Protein AF-A0A926AT87-F1 (afdb_monomer_lite)

pLDDT: mean 86.93, std 13.92, range [36.25, 97.06]

Foldseek 3Di:
DPPPDPPDDDDDDDDDFDKDKDKDKDDKDKDKDFLCVVLVVCVVVVVVVVNVVCVVVVNSRPIDMDIDMDIDMDMDTDDPDPDDCQQDDPQDQWDKGWPHDPVPDDPPDDTDIFIDHRNHGDPDDWDWDWDQDPPRDIDIDTDD

Secondary structure (DSSP, 8-state):
----S----------SS-EEEEEEEPPPEEEEE-HHHHHHHHHHTT-HHHHHHHHHTT-TTS-EEEEE--EEEEEEE-TT---SGGG-----SEEEEESS-GGGPPTTPPPPEEEEETTEE--S-PEEEEEE-SSS-EEEEEE-

Structure (mmCIF, N/CA/C/O backbone):
data_AF-A0A926AT87-F1
#
_entry.id   AF-A0A926AT87-F1
#
loop_
_atom_site.group_PDB
_atom_site.id
_atom_site.type_symbol
_atom_site.label_atom_id
_atom_site.label_alt_id
_atom_site.label_comp_id
_atom_site.label_asym_id
_atom_site.label_entity_id
_atom_site.label_seq_id
_atom_site.pdbx_PDB_ins_code
_atom_site.Cartn_x
_atom_site.Cartn_y
_atom_site.Cartn_z
_atom_site.occupancy
_atom_site.B_iso_or_equiv
_atom_site.auth_seq_id
_atom_site.auth_comp_id
_atom_site.auth_asym_id
_atom_site.auth_atom_id
_atom_site.pdbx_PDB_model_num
ATOM 1 N N . MET A 1 1 ? 9.074 -6.524 21.475 1.00 42.50 1 MET A N 1
ATOM 2 C CA . MET A 1 1 ? 9.472 -7.240 20.245 1.00 42.50 1 MET A CA 1
ATOM 3 C C . MET A 1 1 ? 10.989 -7.164 20.134 1.00 42.50 1 MET A C 1
ATOM 5 O O . MET A 1 1 ? 11.509 -6.113 19.792 1.00 42.50 1 MET A O 1
ATOM 9 N N . LYS A 1 2 ? 11.709 -8.220 20.537 1.00 36.25 2 LYS A N 1
ATOM 10 C CA . LYS A 1 2 ? 13.154 -8.313 20.289 1.00 36.25 2 LYS A CA 1
ATOM 11 C C . LYS A 1 2 ? 13.325 -8.674 18.816 1.00 36.25 2 LYS A C 1
ATOM 13 O O . LYS A 1 2 ? 13.119 -9.824 18.452 1.00 36.25 2 LYS A O 1
ATOM 18 N N . ILE A 1 3 ? 13.635 -7.692 17.977 1.00 49.25 3 ILE A N 1
ATOM 19 C CA . ILE A 1 3 ? 14.038 -7.945 16.593 1.00 49.25 3 ILE A CA 1
ATOM 20 C C . ILE A 1 3 ? 15.527 -8.287 16.648 1.00 49.25 3 ILE A C 1
ATOM 22 O O . ILE A 1 3 ? 16.385 -7.415 16.618 1.00 49.25 3 ILE A O 1
ATOM 26 N N . SER A 1 4 ? 15.813 -9.567 16.846 1.00 56.47 4 SER A N 1
ATOM 27 C CA . SER A 1 4 ? 17.142 -10.153 16.688 1.00 56.47 4 SER A CA 1
ATOM 28 C C . SER A 1 4 ? 16.998 -11.283 15.679 1.00 56.47 4 SER A C 1
ATOM 30 O O . SER A 1 4 ? 17.078 -12.458 16.021 1.00 56.47 4 SER A O 1
ATOM 32 N N . GLU A 1 5 ? 16.736 -10.910 14.435 1.00 59.66 5 GLU A N 1
ATOM 33 C CA . GLU A 1 5 ? 16.888 -11.798 13.293 1.00 59.66 5 GLU A CA 1
ATOM 34 C C . GLU A 1 5 ? 17.689 -11.028 12.255 1.00 59.66 5 GLU A C 1
ATOM 36 O O . GLU A 1 5 ? 17.338 -9.907 11.882 1.00 59.66 5 GLU A O 1
ATOM 41 N N . SER A 1 6 ? 18.818 -11.605 11.860 1.00 68.12 6 SER A N 1
ATOM 42 C CA . SER A 1 6 ? 19.694 -11.096 10.815 1.00 68.12 6 SER A CA 1
ATOM 43 C C . SER A 1 6 ? 18.854 -10.717 9.597 1.00 68.12 6 SER A C 1
ATOM 45 O O . SER A 1 6 ? 18.090 -11.545 9.095 1.00 68.12 6 SER A O 1
ATOM 47 N N . VAL A 1 7 ? 18.972 -9.473 9.127 1.00 78.88 7 VAL A N 1
ATOM 48 C CA . VAL A 1 7 ? 18.272 -9.015 7.921 1.00 78.88 7 VAL A CA 1
ATOM 49 C C . VAL A 1 7 ? 18.640 -9.957 6.776 1.00 78.88 7 VAL A C 1
ATOM 51 O O . VAL A 1 7 ? 19.804 -10.047 6.390 1.00 78.88 7 VAL A O 1
ATOM 54 N N . LYS A 1 8 ? 17.653 -10.685 6.244 1.00 82.62 8 LYS A N 1
ATOM 55 C CA . LYS A 1 8 ? 17.854 -11.512 5.052 1.00 82.62 8 LYS A CA 1
ATOM 56 C C . LYS A 1 8 ? 17.953 -10.593 3.841 1.00 82.62 8 LYS A C 1
ATOM 58 O O . LYS A 1 8 ? 16.998 -9.889 3.520 1.00 82.62 8 LYS A O 1
ATOM 63 N N . VAL A 1 9 ? 19.104 -10.619 3.180 1.00 85.50 9 VAL A N 1
ATOM 64 C CA . VAL A 1 9 ? 19.339 -9.920 1.915 1.00 85.50 9 VAL A CA 1
ATOM 65 C C . VAL A 1 9 ? 19.138 -10.919 0.779 1.00 85.50 9 VAL A C 1
ATOM 67 O O . VAL A 1 9 ? 19.693 -12.015 0.816 1.00 85.50 9 VAL A O 1
ATOM 70 N N . TYR A 1 10 ? 18.328 -10.547 -0.210 1.00 87.00 10 TYR A N 1
ATOM 71 C CA . TYR A 1 10 ? 18.121 -11.330 -1.427 1.00 87.00 10 TYR A CA 1
ATOM 72 C C . TYR A 1 10 ? 18.768 -10.596 -2.597 1.00 87.00 10 TYR A C 1
ATOM 74 O O . TYR A 1 10 ? 18.457 -9.432 -2.845 1.00 87.00 10 TYR A O 1
ATOM 82 N N . GLU A 1 11 ? 19.652 -11.278 -3.320 1.00 89.44 11 GLU A N 1
ATOM 83 C CA . GLU A 1 11 ? 20.246 -10.756 -4.547 1.00 89.44 11 GLU A CA 1
ATOM 84 C C . GLU A 1 11 ? 19.363 -11.109 -5.744 1.00 89.44 11 GLU A C 1
ATOM 86 O O . GLU A 1 11 ? 18.966 -12.261 -5.931 1.00 89.44 11 GLU A O 1
ATOM 91 N N . LEU A 1 12 ? 19.053 -10.106 -6.561 1.00 88.25 12 LEU A N 1
ATOM 92 C CA . LEU A 1 12 ? 18.256 -10.262 -7.771 1.00 88.25 12 LEU A CA 1
ATOM 93 C C . LEU A 1 12 ? 19.103 -9.852 -8.967 1.00 88.25 12 LEU A C 1
ATOM 95 O O . LEU A 1 12 ? 19.608 -8.732 -9.028 1.00 88.25 12 LEU A O 1
ATOM 99 N N . LYS A 1 13 ? 19.256 -10.768 -9.924 1.00 90.31 13 LYS A N 1
ATOM 100 C CA . LYS A 1 13 ? 19.964 -10.513 -11.176 1.00 90.31 13 LYS A CA 1
ATOM 101 C C . LYS A 1 13 ? 18.956 -10.251 -12.285 1.00 90.31 13 LYS A C 1
ATOM 103 O O . LYS A 1 13 ? 18.207 -11.148 -12.665 1.00 90.31 13 LYS A O 1
ATOM 108 N N . PHE A 1 14 ? 18.983 -9.042 -12.828 1.00 88.06 14 PHE A N 1
ATOM 109 C CA . PHE A 1 14 ? 18.183 -8.670 -13.991 1.00 88.06 14 PHE A CA 1
ATOM 110 C C . PHE A 1 14 ? 18.981 -8.926 -15.269 1.00 88.06 14 PHE A C 1
ATOM 112 O O . PHE A 1 14 ? 20.187 -8.686 -15.319 1.00 88.06 14 PHE A O 1
ATOM 119 N N . THR A 1 15 ? 18.316 -9.464 -16.289 1.00 90.06 15 THR A N 1
ATOM 120 C CA . THR A 1 15 ? 18.944 -9.821 -17.579 1.00 90.06 15 THR A CA 1
ATOM 121 C C . THR A 1 15 ? 18.295 -9.114 -18.767 1.00 90.06 15 THR A C 1
ATOM 123 O O . THR A 1 15 ? 18.713 -9.315 -19.904 1.00 90.06 15 THR A O 1
ATOM 126 N N . ALA A 1 16 ? 17.302 -8.265 -18.503 1.00 90.06 16 ALA A N 1
ATOM 127 C CA . ALA A 1 16 ? 16.568 -7.495 -19.490 1.00 90.06 16 ALA A CA 1
ATOM 128 C C . ALA A 1 16 ? 16.242 -6.098 -18.944 1.00 90.06 16 ALA A C 1
ATOM 130 O O . ALA A 1 16 ? 16.280 -5.864 -17.734 1.00 90.06 16 ALA A O 1
ATOM 131 N N . GLU A 1 17 ? 15.894 -5.182 -19.844 1.00 93.06 17 GLU A N 1
ATOM 132 C CA . GLU A 1 17 ? 15.252 -3.923 -19.472 1.00 93.06 17 GLU A CA 1
ATOM 133 C C . GLU A 1 17 ? 13.788 -4.204 -19.142 1.00 93.06 17 GLU A C 1
ATOM 135 O O . GLU A 1 17 ? 13.013 -4.625 -20.004 1.00 93.06 17 GLU A O 1
ATOM 140 N N . GLU A 1 18 ? 13.405 -4.020 -17.883 1.00 92.62 18 GLU A N 1
ATOM 141 C CA . GLU A 1 18 ? 12.063 -4.363 -17.433 1.00 92.62 18 GLU A CA 1
ATOM 142 C C . GLU A 1 18 ? 11.571 -3.554 -16.236 1.00 92.62 18 GLU A C 1
ATOM 144 O O . GLU A 1 18 ? 12.354 -3.033 -15.441 1.00 92.62 18 GLU A O 1
ATOM 149 N N . VAL A 1 19 ? 10.247 -3.495 -16.084 1.00 92.81 19 VAL A N 1
ATOM 150 C CA . VAL A 1 19 ? 9.608 -3.072 -14.835 1.00 92.81 19 VAL A CA 1
ATOM 151 C C . VAL A 1 19 ? 9.223 -4.297 -14.013 1.00 92.81 19 VAL A C 1
ATOM 153 O O . VAL A 1 19 ? 8.575 -5.221 -14.498 1.00 92.81 19 VAL A O 1
ATOM 156 N N . ILE A 1 20 ? 9.565 -4.298 -12.731 1.00 92.69 20 ILE A N 1
ATOM 157 C CA . ILE A 1 20 ? 9.270 -5.397 -11.811 1.00 92.69 20 ILE A CA 1
ATOM 158 C C . ILE A 1 20 ? 8.437 -4.869 -10.657 1.00 92.69 20 ILE A C 1
ATOM 160 O O . ILE A 1 20 ? 8.674 -3.776 -10.151 1.00 92.69 20 ILE A O 1
ATOM 164 N N . ALA A 1 21 ? 7.444 -5.653 -10.243 1.00 92.75 21 ALA A N 1
ATOM 165 C CA . ALA A 1 21 ? 6.638 -5.366 -9.070 1.00 92.75 21 ALA A CA 1
ATOM 166 C C . ALA A 1 21 ? 7.035 -6.308 -7.931 1.00 92.75 21 ALA A C 1
ATOM 168 O O . ALA A 1 21 ? 6.797 -7.512 -8.013 1.00 92.75 21 ALA A O 1
ATOM 169 N N . PHE A 1 22 ? 7.580 -5.754 -6.854 1.00 93.56 22 PHE A N 1
ATOM 170 C CA . PHE A 1 22 ? 7.660 -6.439 -5.569 1.00 93.56 22 PHE A CA 1
ATOM 171 C C . PHE A 1 22 ? 6.358 -6.220 -4.825 1.00 93.56 22 PHE A C 1
ATOM 173 O O . PHE A 1 22 ? 5.827 -5.110 -4.808 1.00 93.56 22 PHE A O 1
ATOM 180 N N . TYR A 1 23 ? 5.828 -7.265 -4.211 1.00 95.06 23 TYR A N 1
ATOM 181 C CA . TYR A 1 23 ? 4.590 -7.163 -3.462 1.00 95.06 23 TYR A CA 1
ATOM 182 C C . TYR A 1 23 ? 4.620 -8.042 -2.224 1.00 95.06 23 TYR A C 1
ATOM 184 O O . TYR A 1 23 ? 5.274 -9.081 -2.177 1.00 95.06 23 TYR A O 1
ATOM 192 N N . PHE A 1 24 ? 3.890 -7.600 -1.213 1.00 94.81 24 PHE A N 1
ATOM 193 C CA . PHE A 1 24 ? 3.772 -8.256 0.073 1.00 94.81 24 PHE A CA 1
ATOM 194 C C . PHE A 1 24 ? 2.365 -8.029 0.611 1.00 94.81 24 PHE A C 1
ATOM 196 O O . PHE A 1 24 ? 1.800 -6.945 0.460 1.00 94.81 24 PHE A O 1
ATOM 203 N N . HIS A 1 25 ? 1.816 -9.030 1.286 1.00 95.50 25 HIS A N 1
ATOM 204 C CA . HIS A 1 25 ? 0.713 -8.805 2.203 1.00 95.50 25 HIS A CA 1
ATOM 205 C C . HIS A 1 25 ? 0.931 -9.580 3.493 1.00 95.50 25 HIS A C 1
ATOM 207 O O . HIS A 1 25 ? 1.467 -10.688 3.483 1.00 95.50 25 HIS A O 1
ATOM 213 N N . SER A 1 26 ? 0.504 -8.996 4.608 1.00 94.19 26 SER A N 1
ATOM 214 C CA . SER A 1 26 ? 0.458 -9.710 5.880 1.00 94.19 26 SER A CA 1
ATOM 215 C C . SER A 1 26 ? -0.744 -10.653 5.919 1.00 94.19 26 SER A C 1
ATOM 217 O O . SER A 1 26 ? -1.662 -10.549 5.106 1.00 94.19 26 SER A O 1
ATOM 219 N N . GLN A 1 27 ? -0.783 -11.538 6.910 1.00 92.12 27 GLN A N 1
ATOM 220 C CA . GLN A 1 27 ? -2.043 -12.156 7.322 1.00 92.12 27 GLN A CA 1
ATOM 221 C C . GLN A 1 27 ? -2.930 -11.115 8.024 1.00 92.12 27 GLN A C 1
ATOM 223 O O . GLN A 1 27 ? -2.474 -10.003 8.329 1.00 92.12 27 GLN A O 1
ATOM 228 N N . ASN A 1 28 ? -4.189 -11.473 8.271 1.00 90.31 28 ASN A N 1
ATOM 229 C CA . ASN A 1 28 ? -5.084 -10.646 9.071 1.00 90.31 28 ASN A CA 1
ATOM 230 C C . ASN A 1 28 ? -4.532 -10.519 10.491 1.00 90.31 28 ASN A C 1
ATOM 232 O O . ASN A 1 28 ? -4.196 -11.518 11.125 1.00 90.31 28 ASN A O 1
ATOM 236 N N . ALA A 1 29 ? -4.474 -9.291 10.983 1.00 92.06 29 ALA A N 1
ATOM 237 C CA . ALA A 1 29 ? -4.162 -8.985 12.363 1.00 92.06 29 ALA A CA 1
ATOM 238 C C . ALA A 1 29 ? -5.427 -8.484 13.059 1.00 92.06 29 ALA A C 1
ATOM 240 O O . ALA A 1 29 ? -6.189 -7.700 12.493 1.00 92.06 29 ALA A O 1
ATOM 241 N N . PHE A 1 30 ? -5.638 -8.964 14.280 1.00 93.75 30 PHE A N 1
ATOM 242 C CA . PHE A 1 30 ? -6.731 -8.548 15.147 1.00 93.75 30 PHE A CA 1
ATOM 243 C C . PHE A 1 30 ? -6.191 -7.630 16.237 1.00 93.75 30 PHE A C 1
ATOM 245 O O . PHE A 1 30 ? -5.182 -7.953 16.869 1.00 93.75 30 PHE A O 1
ATOM 252 N N . ILE A 1 31 ? -6.864 -6.505 16.461 1.00 92.75 31 ILE A N 1
ATOM 253 C CA . ILE A 1 31 ? -6.600 -5.614 17.590 1.00 92.75 31 ILE A CA 1
ATOM 254 C C . ILE A 1 31 ? -7.933 -5.259 18.247 1.00 92.75 31 ILE A C 1
ATOM 256 O O . ILE A 1 31 ? -8.921 -4.983 17.570 1.00 92.75 31 ILE A O 1
ATOM 260 N N . GLU A 1 32 ? -7.937 -5.243 19.576 1.00 95.88 32 GLU A N 1
ATOM 261 C CA . GLU A 1 32 ? -8.993 -4.633 20.376 1.00 95.88 32 GLU A CA 1
ATOM 262 C C . GLU A 1 32 ? -8.445 -3.355 21.023 1.00 95.88 32 GLU A C 1
ATOM 264 O O . GLU A 1 32 ? -7.358 -3.364 21.607 1.00 95.88 32 GLU A O 1
ATOM 269 N N . LEU A 1 33 ? -9.186 -2.254 20.902 1.00 94.38 33 LEU A N 1
ATOM 270 C CA . LEU A 1 33 ? -8.854 -0.960 21.493 1.00 94.38 33 LEU A CA 1
ATOM 271 C C . LEU A 1 33 ? -9.974 -0.501 22.426 1.00 94.38 33 LEU A C 1
ATOM 273 O O . LEU A 1 33 ? -11.159 -0.691 22.141 1.00 94.38 33 LEU A O 1
ATOM 277 N N . GLU A 1 34 ? -9.588 0.150 23.522 1.00 96.88 34 GLU A N 1
ATOM 278 C CA . GLU A 1 34 ? -10.524 0.892 24.369 1.00 96.88 34 GLU A CA 1
ATOM 279 C C . GLU A 1 34 ? -11.190 2.021 23.564 1.00 96.88 34 GLU A C 1
ATOM 281 O O . GLU A 1 34 ? -10.611 2.546 22.607 1.00 96.88 34 GLU A O 1
ATOM 286 N N . GLY A 1 35 ? -12.437 2.358 23.905 1.00 95.19 35 GLY A N 1
ATOM 287 C CA . GLY A 1 35 ? -13.274 3.224 23.066 1.00 95.19 35 GLY A CA 1
ATOM 288 C C . GLY A 1 35 ? -12.724 4.639 22.873 1.00 95.19 35 GLY A C 1
ATOM 289 O O . GLY A 1 35 ? -12.790 5.181 21.768 1.00 95.19 35 GLY A O 1
ATOM 290 N N . ASP A 1 36 ? -12.118 5.205 23.915 1.00 94.50 36 ASP A N 1
ATOM 291 C CA . ASP A 1 36 ? -11.445 6.504 23.885 1.00 94.50 36 ASP A CA 1
ATOM 292 C C . ASP A 1 36 ? -10.240 6.493 22.932 1.00 94.50 36 ASP A C 1
ATOM 294 O O . ASP A 1 36 ? -10.153 7.330 22.033 1.00 94.50 36 ASP A O 1
ATOM 298 N N . LYS A 1 37 ? -9.373 5.479 23.041 1.00 94.88 37 LYS A N 1
ATOM 299 C CA . LYS A 1 37 ? -8.210 5.288 22.163 1.00 94.88 37 LYS A CA 1
ATOM 300 C C . LYS A 1 37 ? -8.617 5.069 20.716 1.00 94.88 37 LYS A C 1
ATOM 302 O O . LYS A 1 37 ? -7.981 5.610 19.817 1.00 94.88 37 LYS A O 1
ATOM 307 N N . PHE A 1 38 ? -9.676 4.297 20.477 1.00 95.31 38 PHE A N 1
ATOM 308 C CA . PHE A 1 38 ? -10.174 4.091 19.121 1.00 95.31 38 PHE A CA 1
ATOM 309 C C . PHE A 1 38 ? -10.761 5.378 18.535 1.00 95.31 38 PHE A C 1
ATOM 311 O O . PHE A 1 38 ? -10.519 5.696 17.377 1.00 95.31 38 PHE A O 1
ATOM 318 N N . THR A 1 39 ? -11.489 6.158 19.333 1.00 93.62 39 THR A N 1
ATOM 319 C CA . THR A 1 39 ? -12.028 7.454 18.896 1.00 93.62 39 THR A CA 1
ATOM 320 C C . THR A 1 39 ? -10.905 8.448 18.583 1.00 93.62 39 THR A C 1
ATOM 322 O O . THR A 1 39 ? -10.967 9.139 17.565 1.00 93.62 39 THR A O 1
ATOM 325 N N . GLN A 1 40 ? -9.847 8.477 19.399 1.00 94.06 40 GLN A N 1
ATOM 326 C CA . GLN A 1 40 ? -8.645 9.265 19.124 1.00 94.06 40 GLN A CA 1
ATOM 327 C C . GLN A 1 40 ? -7.973 8.818 17.818 1.00 94.06 40 GLN A C 1
ATOM 329 O O . GLN A 1 40 ? -7.753 9.651 16.943 1.00 94.06 40 GLN A O 1
ATOM 334 N N . TYR A 1 41 ? -7.746 7.513 17.647 1.00 92.44 41 TYR A N 1
ATOM 335 C CA . TYR A 1 41 ? -7.185 6.928 16.427 1.00 92.44 41 TYR A CA 1
ATOM 336 C C . TYR A 1 41 ? -7.955 7.357 15.168 1.00 92.44 41 TYR A C 1
ATOM 338 O O . TYR A 1 41 ? -7.370 7.893 14.230 1.00 92.44 41 TYR A O 1
ATOM 346 N N . LEU A 1 42 ? -9.284 7.199 15.161 1.00 91.94 42 LEU A N 1
ATOM 347 C CA . LEU A 1 42 ? -10.110 7.596 14.018 1.00 91.94 42 LEU A CA 1
ATOM 348 C C . LEU A 1 42 ? -10.028 9.105 13.734 1.00 91.94 42 LEU A C 1
ATOM 350 O O . LEU A 1 42 ? -10.156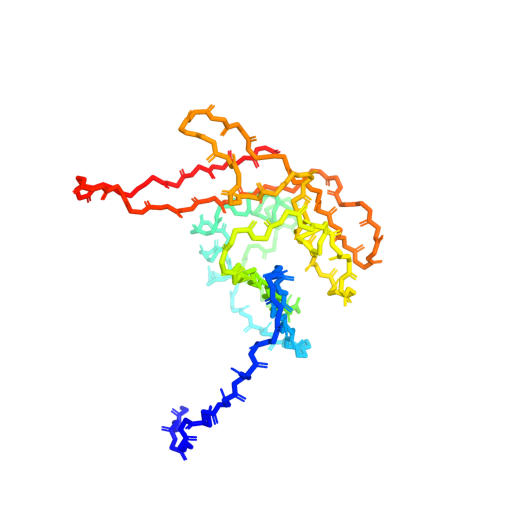 9.520 12.582 1.00 91.94 42 LEU A O 1
ATOM 354 N N . THR A 1 43 ? -9.839 9.925 14.770 1.00 90.69 43 THR A N 1
ATOM 355 C CA . THR A 1 43 ? -9.709 11.382 14.639 1.00 90.69 43 THR A CA 1
ATOM 356 C C . THR A 1 43 ? -8.371 11.759 14.012 1.00 90.69 43 THR A C 1
ATOM 358 O O . THR A 1 43 ? -8.356 12.523 13.049 1.00 90.69 43 THR A O 1
ATOM 361 N N . GLU A 1 44 ? -7.273 11.189 14.509 1.00 90.25 44 GLU A N 1
ATOM 362 C CA . GLU A 1 44 ? -5.914 11.421 14.002 1.00 90.25 44 GLU A CA 1
ATOM 363 C C . GLU A 1 44 ? -5.760 10.948 12.548 1.00 90.25 44 GLU A C 1
ATOM 365 O O . GLU A 1 44 ? -5.231 11.677 11.706 1.00 90.25 44 GLU A O 1
ATOM 370 N N . ASP A 1 45 ? -6.318 9.781 12.214 1.00 85.75 45 ASP A N 1
ATOM 371 C CA . ASP A 1 45 ? -6.282 9.238 10.854 1.00 85.75 45 ASP A CA 1
ATOM 372 C C . ASP A 1 45 ? -7.322 9.890 9.922 1.00 85.75 45 ASP A C 1
ATOM 374 O O . ASP A 1 45 ? -7.276 9.705 8.702 1.00 85.75 45 ASP A O 1
ATOM 378 N N . GLY A 1 46 ? -8.239 10.706 10.452 1.00 86.06 46 GLY A N 1
ATOM 379 C CA . GLY A 1 46 ? -9.267 11.408 9.679 1.00 86.06 46 GLY A CA 1
ATOM 380 C C . GLY A 1 46 ? -10.371 10.494 9.129 1.00 86.06 46 GLY A C 1
ATOM 381 O O . GLY A 1 46 ? -10.954 10.785 8.083 1.00 86.06 46 GLY A O 1
ATOM 382 N N . ILE A 1 47 ? -10.680 9.395 9.819 1.00 87.88 47 ILE A N 1
ATOM 383 C CA . ILE A 1 47 ? -11.681 8.385 9.437 1.00 87.88 47 ILE A CA 1
ATOM 384 C C . ILE A 1 47 ? -13.079 8.833 9.911 1.00 87.88 47 ILE A C 1
ATOM 386 O O . ILE A 1 47 ? -13.702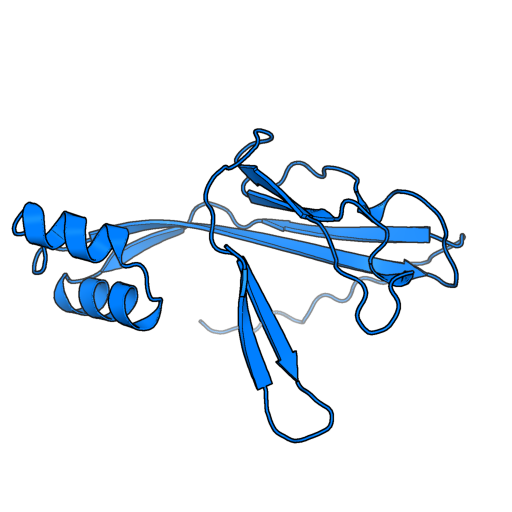 8.269 10.816 1.00 87.88 47 ILE A O 1
ATOM 390 N N . GLN A 1 48 ? -13.578 9.905 9.290 1.00 87.44 48 GLN A N 1
ATOM 391 C CA . GLN A 1 48 ? -14.782 10.633 9.720 1.00 87.44 48 GLN A CA 1
ATOM 392 C C . GLN A 1 48 ? -16.072 9.807 9.668 1.00 87.44 48 GLN A C 1
ATOM 394 O O . GLN A 1 48 ? -16.927 9.919 10.546 1.00 87.44 48 GLN A O 1
ATOM 399 N N . ASN A 1 49 ? -16.215 8.943 8.664 1.00 88.38 49 ASN A N 1
ATOM 400 C CA . ASN A 1 49 ? -17.390 8.085 8.513 1.00 88.38 49 ASN A CA 1
ATOM 401 C C . ASN A 1 49 ? -17.577 7.140 9.713 1.00 88.38 49 ASN A C 1
ATOM 403 O O . ASN A 1 49 ? -18.705 6.916 10.150 1.00 88.38 49 ASN A O 1
ATOM 407 N N . MET A 1 50 ? -16.484 6.613 10.273 1.00 90.69 50 MET A N 1
ATOM 408 C CA . MET A 1 50 ? -16.547 5.734 11.442 1.00 90.69 50 MET A CA 1
ATOM 409 C C . MET A 1 50 ? -16.804 6.505 12.739 1.00 90.69 50 MET A C 1
ATOM 411 O O . MET A 1 50 ? -17.542 6.003 13.587 1.00 90.69 50 MET A O 1
ATOM 415 N N . LEU A 1 51 ? -16.269 7.725 12.878 1.00 93.56 51 LEU A N 1
ATOM 416 C CA . LEU A 1 51 ? -16.593 8.613 14.003 1.00 93.56 51 LEU A CA 1
ATOM 417 C C . LEU A 1 51 ? -18.096 8.915 14.054 1.00 93.56 51 LEU A C 1
ATOM 419 O O . LEU A 1 51 ? -18.740 8.675 15.075 1.00 93.56 51 LEU A O 1
ATOM 423 N N . GLN A 1 52 ? -18.667 9.351 12.928 1.00 94.31 52 GLN A N 1
ATOM 424 C CA . GLN A 1 52 ? -20.097 9.654 12.808 1.00 94.31 52 GLN A CA 1
ATOM 425 C C . GLN A 1 52 ? -20.969 8.426 13.095 1.00 94.31 52 GLN A C 1
ATOM 427 O O . GLN A 1 52 ? -21.974 8.523 13.800 1.00 94.31 52 GLN A O 1
ATOM 432 N N . LEU A 1 53 ? -20.573 7.252 12.590 1.00 94.50 53 LEU A N 1
ATOM 433 C CA . LEU A 1 53 ? -21.300 6.006 12.823 1.00 94.50 53 LEU A CA 1
ATOM 434 C C . LEU A 1 53 ? -21.333 5.626 14.309 1.00 94.50 53 LEU A C 1
ATOM 436 O O . LEU A 1 53 ? -22.380 5.218 14.812 1.00 94.50 53 LEU A O 1
ATOM 440 N N . ARG A 1 54 ? -20.204 5.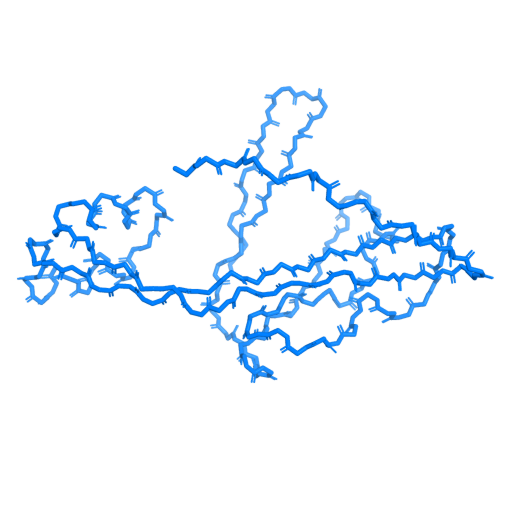758 15.015 1.00 94.88 54 ARG A N 1
ATOM 441 C CA . ARG A 1 54 ? -20.119 5.460 16.453 1.00 94.88 54 ARG A CA 1
ATOM 442 C C . ARG A 1 54 ? -20.952 6.434 17.276 1.00 94.88 54 ARG A C 1
ATOM 444 O O . ARG A 1 54 ? -21.674 5.982 18.159 1.00 94.88 54 ARG A O 1
ATOM 451 N N . GLN A 1 55 ? -20.921 7.723 16.939 1.00 95.44 55 GLN A N 1
ATOM 452 C CA . GLN A 1 55 ? -21.745 8.744 17.591 1.00 95.44 55 GLN A CA 1
ATOM 453 C C . GLN A 1 55 ? -23.240 8.475 17.423 1.00 95.44 55 GLN A C 1
ATOM 455 O O . GLN A 1 55 ? -23.989 8.429 18.398 1.00 95.44 55 GLN A O 1
ATOM 460 N N . ALA A 1 56 ? -23.680 8.190 16.194 1.00 97.06 56 ALA A N 1
ATOM 461 C CA . ALA A 1 56 ? -25.077 7.864 15.914 1.00 97.06 56 ALA A CA 1
ATOM 462 C C . ALA A 1 56 ? -25.571 6.635 16.702 1.00 97.06 56 ALA A C 1
ATOM 464 O O . ALA A 1 56 ? -26.755 6.529 17.022 1.00 97.06 56 ALA A O 1
ATOM 465 N N . ARG A 1 57 ? -24.663 5.709 17.034 1.00 96.62 57 ARG A N 1
ATOM 466 C CA . ARG A 1 57 ? -24.958 4.484 17.788 1.00 96.62 57 ARG A CA 1
ATOM 467 C C . ARG A 1 57 ? -24.684 4.589 19.293 1.00 96.62 57 ARG A C 1
ATOM 469 O O . ARG A 1 57 ? -24.968 3.626 20.006 1.00 96.62 57 ARG A O 1
ATOM 476 N N . LYS A 1 58 ? -24.175 5.725 19.785 1.00 95.81 58 LYS A N 1
ATOM 477 C CA . LYS A 1 58 ? -23.730 5.919 21.178 1.00 95.81 58 LYS A CA 1
ATOM 478 C C . LYS A 1 58 ? -22.669 4.891 21.604 1.00 95.81 58 LYS A C 1
ATOM 480 O O . LYS A 1 58 ? -22.772 4.252 22.655 1.00 95.81 58 LYS A O 1
ATOM 485 N N . GLU A 1 59 ? -21.697 4.642 20.727 1.00 95.31 59 GLU A N 1
ATOM 486 C CA . GLU A 1 59 ? -20.644 3.632 20.905 1.00 95.31 59 GLU A CA 1
ATOM 487 C C . GLU A 1 59 ? -19.252 4.221 21.090 1.00 95.31 59 GLU A C 1
ATOM 489 O O . GLU A 1 59 ? -18.285 3.469 21.114 1.00 95.31 59 GLU A O 1
ATOM 494 N N . GLU A 1 60 ? -19.126 5.536 21.242 1.00 92.06 60 GLU A N 1
ATOM 495 C CA . GLU A 1 60 ? -17.851 6.251 21.329 1.00 92.06 60 GLU A CA 1
ATOM 496 C C . GLU A 1 60 ? -16.943 5.645 22.405 1.00 92.06 60 GLU A C 1
ATOM 498 O O . GLU A 1 60 ? -15.785 5.340 22.132 1.00 92.06 60 GLU A O 1
ATOM 503 N N . ASN A 1 61 ? -17.511 5.339 23.574 1.00 93.44 61 ASN A N 1
ATOM 504 C CA . ASN A 1 61 ? -16.793 4.769 24.717 1.00 93.44 61 ASN A CA 1
ATOM 505 C C . ASN A 1 61 ? -16.757 3.232 24.736 1.00 93.44 61 ASN A C 1
ATOM 507 O O . ASN A 1 61 ? -16.174 2.643 25.644 1.00 93.44 61 ASN A O 1
ATOM 511 N N . LYS A 1 62 ? -17.385 2.553 23.769 1.00 96.19 62 LYS A N 1
ATOM 512 C CA . LYS A 1 62 ? -17.330 1.088 23.695 1.00 96.19 62 LYS A CA 1
ATOM 513 C C . LYS A 1 62 ? -16.020 0.647 23.058 1.00 96.19 62 LYS A C 1
ATOM 515 O O . LYS A 1 62 ? -15.549 1.276 22.109 1.00 96.19 62 LYS A O 1
ATOM 520 N N . LYS A 1 63 ? -15.483 -0.482 23.517 1.00 96.31 63 LYS A N 1
ATOM 521 C CA . LYS A 1 63 ? -14.342 -1.135 22.871 1.00 96.31 63 LYS A CA 1
ATOM 522 C C . LYS A 1 63 ? -14.601 -1.353 21.382 1.00 96.31 63 LYS A C 1
ATOM 524 O O . LYS A 1 63 ? -15.732 -1.607 20.962 1.00 96.31 63 LYS A O 1
ATOM 529 N N . ALA A 1 64 ? -13.544 -1.250 20.592 1.00 94.62 64 ALA A N 1
ATOM 530 C CA . ALA A 1 64 ? -13.581 -1.480 19.160 1.00 94.62 64 ALA A CA 1
ATOM 531 C C . ALA A 1 64 ? -12.665 -2.642 18.793 1.00 94.62 64 ALA A C 1
ATOM 533 O O . ALA A 1 64 ? -11.530 -2.719 19.255 1.00 94.62 64 ALA A O 1
ATOM 534 N N . CYS A 1 65 ? -13.176 -3.530 17.948 1.00 91.81 65 CYS A N 1
ATOM 535 C CA . CYS A 1 65 ? -12.407 -4.605 17.342 1.00 91.81 65 CYS A CA 1
ATOM 536 C C . CYS A 1 65 ? -12.065 -4.217 15.905 1.00 91.81 65 CYS A C 1
ATOM 538 O O . CYS A 1 65 ? -12.958 -3.874 15.128 1.00 91.81 65 CYS A O 1
ATOM 540 N N . GLU A 1 66 ? -10.793 -4.321 15.547 1.00 89.88 66 GLU A N 1
ATOM 541 C CA . GLU A 1 66 ? -10.301 -4.081 14.200 1.00 89.88 66 GLU A CA 1
ATOM 542 C C . GLU A 1 66 ? -9.634 -5.341 13.647 1.00 89.88 66 GLU A C 1
ATOM 544 O O . GLU A 1 66 ? -8.795 -5.971 14.294 1.00 89.88 66 GLU A O 1
ATOM 549 N N . LEU A 1 67 ? -10.009 -5.689 12.417 1.00 91.06 67 LEU A N 1
ATOM 550 C CA . LEU A 1 67 ? -9.295 -6.652 11.592 1.00 91.06 67 LEU A CA 1
ATOM 551 C C . LEU A 1 67 ? -8.650 -5.890 10.447 1.00 91.06 67 LEU A C 1
ATOM 553 O O . LEU A 1 67 ? -9.353 -5.332 9.604 1.00 91.06 67 LEU A O 1
ATOM 557 N N . TYR A 1 68 ? -7.324 -5.901 10.395 1.00 90.19 68 TYR A N 1
ATOM 558 C CA . TYR A 1 68 ? -6.584 -5.203 9.355 1.00 90.19 68 TYR A CA 1
ATOM 559 C C . TYR A 1 68 ? -5.570 -6.120 8.681 1.00 90.19 68 TYR A C 1
ATOM 561 O O . TYR A 1 68 ? -5.109 -7.125 9.228 1.00 90.19 68 TYR A O 1
ATOM 569 N N . GLN A 1 69 ? -5.212 -5.747 7.459 1.00 93.19 69 GLN A N 1
ATOM 570 C CA . GLN A 1 69 ? -4.224 -6.437 6.653 1.00 93.19 69 GLN A CA 1
ATOM 571 C C . GLN A 1 69 ? -3.375 -5.397 5.931 1.00 93.19 69 GLN A C 1
ATOM 573 O O . GLN A 1 69 ? -3.904 -4.448 5.354 1.00 93.19 69 GLN A O 1
ATOM 578 N N . ARG A 1 70 ? -2.053 -5.567 5.946 1.00 94.12 70 ARG A N 1
ATOM 579 C CA . ARG A 1 70 ? -1.141 -4.680 5.219 1.00 94.12 70 ARG A CA 1
ATOM 580 C C . ARG A 1 70 ? -0.907 -5.244 3.829 1.00 94.12 70 ARG A C 1
ATOM 582 O O . ARG A 1 70 ? -0.558 -6.413 3.717 1.00 94.12 70 ARG A O 1
ATOM 589 N N . CYS A 1 71 ? -1.073 -4.418 2.801 1.00 95.69 71 CYS A N 1
ATOM 590 C CA . CYS A 1 71 ? -0.727 -4.731 1.416 1.00 95.69 71 CYS A CA 1
ATOM 591 C C . CYS A 1 71 ? 0.295 -3.699 0.937 1.00 95.69 71 CYS A C 1
ATOM 593 O O . CYS A 1 71 ? 0.041 -2.500 1.019 1.00 95.69 71 CYS A O 1
ATOM 595 N N . ALA A 1 72 ? 1.442 -4.157 0.451 1.00 95.19 72 ALA A N 1
ATOM 596 C CA . ALA A 1 72 ? 2.491 -3.314 -0.101 1.00 95.19 72 ALA A CA 1
ATOM 597 C C . ALA A 1 72 ? 2.814 -3.771 -1.522 1.00 95.19 72 ALA A C 1
ATOM 599 O O . ALA A 1 72 ? 2.897 -4.970 -1.796 1.00 95.19 72 ALA A O 1
ATOM 600 N N . LYS A 1 73 ? 3.004 -2.807 -2.420 1.00 95.00 73 LYS A N 1
ATOM 601 C CA . LYS A 1 73 ? 3.457 -3.028 -3.791 1.00 95.00 73 LYS A CA 1
ATOM 602 C C . LYS A 1 73 ? 4.445 -1.929 -4.151 1.00 95.00 73 LYS A C 1
ATOM 604 O O . LYS A 1 73 ? 4.138 -0.753 -3.983 1.00 95.00 73 LYS A O 1
ATOM 609 N N . THR A 1 74 ? 5.594 -2.323 -4.674 1.00 94.50 74 THR A N 1
ATOM 610 C CA . THR A 1 74 ? 6.663 -1.427 -5.107 1.00 94.50 74 THR A CA 1
ATOM 611 C C . THR A 1 74 ? 7.031 -1.779 -6.532 1.00 94.50 74 THR A C 1
ATOM 613 O O . THR A 1 74 ? 7.261 -2.946 -6.843 1.00 94.50 74 THR A O 1
ATOM 616 N N . LEU A 1 75 ? 7.089 -0.774 -7.399 1.00 94.38 75 LEU A N 1
ATOM 617 C CA . LEU A 1 75 ? 7.637 -0.926 -8.739 1.00 94.38 75 LEU A CA 1
ATOM 618 C C . LEU A 1 75 ? 9.132 -0.599 -8.712 1.00 94.38 75 LEU A C 1
ATOM 620 O O . LEU A 1 75 ? 9.565 0.282 -7.968 1.00 94.38 75 LEU A O 1
ATOM 624 N N . VAL A 1 76 ? 9.906 -1.312 -9.523 1.00 93.50 76 VAL A N 1
ATOM 625 C CA . VAL A 1 76 ? 11.317 -1.038 -9.799 1.00 93.50 76 VAL A CA 1
ATOM 626 C C . VAL A 1 76 ? 11.512 -1.098 -11.303 1.00 93.50 76 VAL A C 1
ATOM 628 O O . VAL A 1 76 ? 11.153 -2.095 -11.927 1.00 93.50 76 VAL A O 1
ATOM 631 N N . GLN A 1 77 ? 12.071 -0.037 -11.881 1.00 94.62 77 GLN A N 1
ATOM 632 C CA . GLN A 1 77 ? 12.456 -0.018 -13.286 1.00 94.62 77 GLN A CA 1
ATOM 633 C C . GLN A 1 77 ? 13.945 -0.316 -13.431 1.00 94.62 77 GLN A C 1
ATOM 635 O O . GLN A 1 77 ? 14.783 0.327 -12.799 1.00 94.62 77 GLN A O 1
ATOM 640 N N . VAL A 1 78 ? 14.255 -1.274 -14.297 1.00 94.62 78 VAL A N 1
ATOM 641 C CA . VAL A 1 78 ? 15.607 -1.582 -14.751 1.00 94.62 78 VAL A CA 1
ATOM 642 C C . VAL A 1 78 ? 15.821 -0.889 -16.095 1.00 94.62 78 VAL A C 1
ATOM 644 O O . VAL A 1 78 ? 15.093 -1.147 -17.056 1.00 94.62 78 VAL A O 1
ATOM 647 N N . SER A 1 79 ? 16.822 -0.009 -16.158 1.00 92.62 79 SER A N 1
ATOM 648 C CA . SER A 1 79 ? 17.161 0.778 -17.353 1.00 92.62 79 SER A CA 1
ATOM 649 C C . SER A 1 79 ? 15.967 1.599 -17.880 1.00 92.62 79 SER A C 1
ATOM 651 O O . SER A 1 79 ? 15.234 2.203 -17.095 1.00 92.62 79 SER A O 1
ATOM 653 N N . ASN A 1 80 ? 15.768 1.654 -19.201 1.00 90.75 80 ASN A N 1
ATOM 654 C CA . ASN A 1 80 ? 14.728 2.450 -19.859 1.00 90.75 80 ASN A CA 1
ATOM 655 C C . ASN A 1 80 ? 13.550 1.585 -20.327 1.00 90.75 80 ASN A C 1
ATOM 657 O O . ASN A 1 80 ? 13.025 1.774 -21.424 1.00 90.75 80 ASN A O 1
ATOM 661 N N . ALA A 1 81 ? 13.134 0.631 -19.491 1.00 88.88 81 ALA A N 1
ATOM 662 C CA . ALA A 1 81 ? 12.049 -0.283 -19.816 1.00 88.88 81 ALA A CA 1
ATOM 663 C C . ALA A 1 81 ? 10.768 0.451 -20.255 1.00 88.88 81 ALA A C 1
ATOM 665 O O . ALA A 1 81 ? 10.272 1.359 -19.587 1.00 88.88 81 ALA A O 1
ATOM 666 N N . THR A 1 82 ? 10.190 0.004 -21.369 1.00 87.12 82 THR A N 1
ATOM 667 C CA . THR A 1 82 ? 8.932 0.530 -21.929 1.00 87.12 82 THR A CA 1
ATOM 668 C C . THR A 1 82 ? 7.778 -0.469 -21.821 1.00 87.12 82 THR A C 1
ATOM 670 O O . THR A 1 82 ? 6.724 -0.292 -22.435 1.00 87.12 82 THR A O 1
ATOM 673 N N . ASP A 1 83 ? 7.967 -1.532 -21.037 1.00 90.06 83 ASP A N 1
ATOM 674 C CA . ASP A 1 83 ? 6.984 -2.597 -20.893 1.00 90.06 83 ASP A CA 1
ATOM 675 C C . ASP A 1 83 ? 5.743 -2.175 -20.080 1.00 90.06 83 ASP A C 1
ATOM 677 O O . ASP A 1 83 ? 5.638 -1.083 -19.518 1.00 90.06 83 ASP A O 1
ATOM 681 N N . GLN A 1 84 ? 4.752 -3.067 -20.049 1.00 93.44 84 GLN A N 1
ATOM 682 C CA . GLN A 1 84 ? 3.466 -2.848 -19.389 1.00 93.44 84 GLN A CA 1
ATOM 683 C C . GLN A 1 84 ? 3.341 -3.565 -18.035 1.00 93.44 84 GLN A C 1
ATOM 685 O O . GLN A 1 84 ? 2.236 -3.679 -17.497 1.00 93.44 84 GLN A O 1
ATOM 690 N N . LYS A 1 85 ? 4.441 -4.063 -17.455 1.00 93.25 85 LYS A N 1
ATOM 691 C CA . LYS A 1 85 ? 4.398 -4.826 -16.197 1.00 93.25 85 LYS A CA 1
ATOM 692 C C . LYS A 1 85 ? 3.966 -3.957 -15.010 1.00 93.25 85 LYS A C 1
ATOM 694 O O . LYS A 1 85 ? 3.369 -4.488 -14.074 1.00 93.25 85 LYS A O 1
ATOM 699 N N . TYR A 1 86 ? 4.141 -2.631 -15.085 1.00 94.50 86 TYR A N 1
ATOM 700 C CA . TYR A 1 86 ? 3.671 -1.671 -14.072 1.00 94.50 86 TYR A CA 1
ATOM 701 C C . TYR A 1 86 ? 2.171 -1.802 -13.744 1.00 94.50 86 TYR A C 1
ATOM 703 O O . TYR A 1 86 ? 1.772 -1.594 -12.598 1.00 94.50 86 TYR A O 1
ATOM 711 N N . LYS A 1 87 ? 1.336 -2.180 -14.726 1.00 95.44 87 LYS A N 1
ATOM 712 C CA . LYS A 1 87 ? -0.123 -2.322 -14.565 1.00 95.44 87 LYS A CA 1
ATOM 713 C C . LYS A 1 87 ? -0.587 -3.762 -14.340 1.00 95.44 87 LYS A C 1
ATOM 715 O O . LYS A 1 87 ? -1.789 -4.028 -14.336 1.00 95.44 87 LYS A O 1
ATOM 720 N N . LYS A 1 88 ? 0.338 -4.713 -14.170 1.00 94.81 88 LYS A N 1
ATOM 721 C CA . LYS A 1 88 ? -0.015 -6.108 -13.894 1.00 94.81 88 LYS A CA 1
ATOM 722 C C . LYS A 1 88 ? -0.695 -6.210 -12.527 1.00 94.81 88 LYS A C 1
ATOM 724 O O . LYS A 1 88 ? -0.165 -5.714 -11.530 1.00 94.81 88 LYS A O 1
ATOM 729 N N . VAL A 1 89 ? -1.850 -6.874 -12.503 1.00 96.19 89 VAL A N 1
ATOM 730 C CA . VAL A 1 89 ? -2.554 -7.266 -11.274 1.00 96.19 89 VAL A CA 1
ATOM 731 C C . VAL A 1 89 ? -1.789 -8.424 -10.642 1.00 96.19 89 VAL A C 1
ATOM 733 O O . VAL A 1 89 ? -1.544 -9.426 -11.317 1.00 96.19 89 VAL A O 1
ATOM 736 N N . VAL A 1 90 ? -1.403 -8.289 -9.375 1.00 95.31 90 VAL A N 1
ATOM 737 C CA . VAL A 1 90 ? -0.645 -9.327 -8.646 1.00 95.31 90 VAL A CA 1
ATOM 738 C C . VAL A 1 90 ? -1.489 -10.066 -7.605 1.00 95.31 90 VAL A C 1
ATOM 740 O O . VAL A 1 90 ? -1.010 -11.016 -6.993 1.00 95.31 90 VAL A O 1
ATOM 743 N N . GLY A 1 91 ? -2.757 -9.675 -7.435 1.00 95.56 91 GLY A N 1
ATOM 744 C CA . GLY A 1 91 ? -3.726 -10.412 -6.621 1.00 95.56 91 GLY A CA 1
ATOM 745 C C . GLY A 1 91 ? -3.696 -10.052 -5.137 1.00 95.56 91 GLY A C 1
ATOM 746 O O . GLY A 1 91 ? -4.129 -10.853 -4.309 1.00 95.56 91 GLY A O 1
ATOM 747 N N . LEU A 1 92 ? -3.200 -8.861 -4.783 1.00 96.62 92 LEU A N 1
ATOM 748 C CA . LEU A 1 92 ? -3.279 -8.372 -3.405 1.00 96.62 92 LEU A CA 1
ATOM 749 C C . LEU A 1 92 ? -4.747 -8.116 -3.004 1.00 96.62 92 LEU A C 1
ATOM 751 O O . LEU A 1 92 ? -5.545 -7.679 -3.839 1.00 96.62 92 LEU A O 1
ATOM 755 N N . PRO A 1 93 ? -5.121 -8.326 -1.725 1.00 95.44 93 PRO A N 1
ATOM 756 C CA . PRO A 1 93 ? -6.458 -7.998 -1.232 1.00 95.44 93 PRO A CA 1
ATOM 757 C C . PRO A 1 93 ? -6.856 -6.538 -1.450 1.00 95.44 93 PRO A C 1
ATOM 759 O O . PRO A 1 93 ? -7.999 -6.285 -1.814 1.00 95.44 93 PRO A O 1
ATOM 762 N N . LEU A 1 94 ? -5.931 -5.595 -1.273 1.00 95.00 94 LEU A N 1
ATOM 763 C CA . LEU A 1 94 ? -6.074 -4.202 -1.689 1.00 95.00 94 LEU A CA 1
ATOM 764 C C . LEU A 1 94 ? -4.907 -3.872 -2.624 1.00 95.00 94 LEU A C 1
ATOM 766 O O . LEU A 1 94 ? -3.749 -4.047 -2.247 1.00 95.00 94 LEU A O 1
ATOM 770 N N . GLU A 1 95 ? -5.200 -3.422 -3.841 1.00 95.69 95 GLU A N 1
ATOM 771 C CA . GLU A 1 95 ? 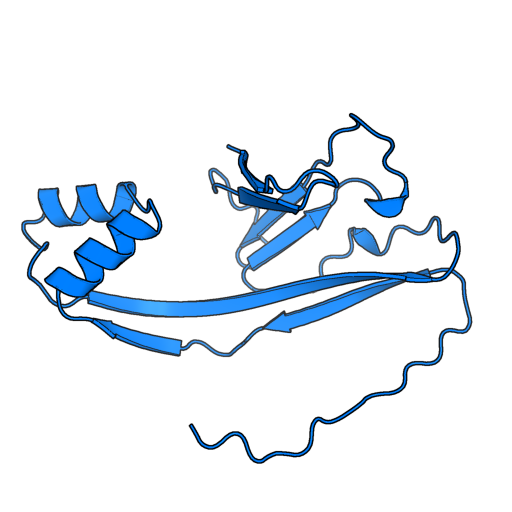-4.183 -3.185 -4.867 1.00 95.69 95 GLU A CA 1
ATOM 772 C C . GLU A 1 95 ? -4.385 -1.832 -5.556 1.00 95.69 95 GLU A C 1
ATOM 774 O O . GLU A 1 95 ? -5.466 -1.546 -6.071 1.00 95.69 95 GLU A O 1
ATOM 779 N N . ILE A 1 96 ? -3.326 -1.019 -5.595 1.00 95.31 96 ILE A N 1
ATOM 780 C CA . ILE A 1 96 ? -3.254 0.222 -6.375 1.00 95.31 96 ILE A CA 1
ATOM 781 C C . ILE A 1 96 ? -2.504 -0.088 -7.673 1.00 95.31 96 ILE A C 1
ATOM 783 O O . ILE A 1 96 ? -1.393 -0.623 -7.651 1.00 95.31 96 ILE A O 1
ATOM 787 N N . ILE A 1 97 ? -3.119 0.226 -8.812 1.00 95.75 97 ILE A N 1
ATOM 788 C CA . ILE A 1 97 ? -2.612 -0.119 -10.142 1.00 95.75 97 ILE A CA 1
ATOM 789 C C . ILE A 1 97 ? -2.493 1.155 -10.982 1.00 95.75 97 ILE A C 1
ATOM 791 O O . ILE A 1 97 ? -3.524 1.746 -11.307 1.00 95.75 97 ILE A O 1
ATOM 795 N N . PRO A 1 98 ? -1.280 1.571 -11.380 1.00 95.56 98 PRO A N 1
ATOM 796 C CA . PRO A 1 98 ? -1.102 2.664 -12.331 1.00 95.56 98 PRO A CA 1
ATOM 797 C C . PRO A 1 98 ? -1.719 2.338 -13.695 1.00 95.56 98 PRO A C 1
ATOM 799 O O . PRO A 1 98 ? -1.601 1.210 -14.176 1.00 95.56 98 PRO A O 1
ATOM 802 N N . LEU A 1 99 ? -2.351 3.322 -14.336 1.00 95.25 99 LEU A N 1
ATOM 803 C CA . LEU A 1 99 ? -2.891 3.184 -15.696 1.00 95.25 99 LEU A CA 1
ATOM 804 C C . LEU A 1 99 ? -1.884 3.582 -16.786 1.00 95.25 99 LEU A C 1
ATOM 806 O O . LEU A 1 99 ? -2.054 3.201 -17.943 1.00 95.25 99 LEU A O 1
ATOM 810 N N . GLN A 1 100 ? -0.803 4.255 -16.396 1.00 94.81 100 GLN A N 1
ATOM 811 C CA . GLN A 1 100 ? 0.342 4.611 -17.228 1.00 94.81 100 GLN A CA 1
ATOM 812 C C . GLN A 1 100 ? 1.647 4.283 -16.500 1.00 94.81 100 GLN A C 1
ATOM 814 O O . GLN A 1 100 ? 1.652 4.151 -15.273 1.00 94.81 100 GLN A O 1
ATOM 819 N N . ASN A 1 101 ? 2.745 4.141 -17.251 1.00 94.25 101 ASN A N 1
ATOM 820 C CA . ASN A 1 101 ? 4.053 3.855 -16.668 1.00 94.25 101 ASN A CA 1
ATOM 821 C C . ASN A 1 101 ? 4.497 5.063 -15.818 1.00 94.25 101 ASN A C 1
ATOM 823 O O . ASN A 1 101 ? 4.767 6.120 -16.394 1.00 94.25 101 ASN A O 1
ATOM 827 N N . PRO A 1 102 ? 4.597 4.939 -14.479 1.00 93.69 102 PRO A N 1
ATOM 828 C CA . PRO A 1 102 ? 4.943 6.074 -13.628 1.00 93.69 102 PRO A CA 1
ATOM 829 C C . PRO A 1 102 ? 6.347 6.632 -13.905 1.00 93.69 102 PRO A C 1
ATOM 831 O O . PRO A 1 102 ? 6.591 7.800 -13.628 1.00 93.69 102 PRO A O 1
ATOM 834 N N . TYR A 1 103 ? 7.254 5.842 -14.487 1.00 94.62 103 TYR A N 1
ATOM 835 C CA . TYR A 1 103 ? 8.621 6.267 -14.815 1.00 94.62 103 TYR A CA 1
ATOM 836 C C . TYR A 1 103 ? 8.734 7.069 -16.114 1.00 94.62 103 TYR A C 1
ATOM 838 O O . TYR A 1 103 ? 9.795 7.609 -16.410 1.00 94.62 103 TYR A O 1
ATOM 846 N N . GLN A 1 104 ? 7.662 7.131 -16.904 1.00 92.94 104 GLN A N 1
ATOM 847 C CA . GLN A 1 104 ? 7.613 7.927 -18.132 1.00 92.94 104 GLN A CA 1
ATOM 848 C C . GLN A 1 104 ? 6.917 9.276 -17.927 1.00 92.94 104 GLN A C 1
ATOM 850 O O . GLN A 1 104 ? 6.850 10.069 -18.865 1.00 92.94 104 GLN A O 1
ATOM 855 N N . LEU A 1 105 ? 6.406 9.530 -16.718 1.00 92.06 105 LEU A N 1
ATOM 856 C CA . LEU A 1 105 ? 5.732 10.776 -16.386 1.00 92.06 105 LEU A CA 1
ATOM 857 C C . LEU A 1 105 ? 6.712 11.945 -16.369 1.00 92.06 105 LEU A C 1
ATOM 859 O O . LEU A 1 105 ? 7.815 11.855 -15.827 1.00 92.06 105 LEU A O 1
ATOM 863 N N . LYS A 1 106 ? 6.263 13.073 -16.905 1.00 92.25 106 LYS A N 1
ATOM 864 C CA . LYS A 1 106 ? 6.956 14.358 -16.813 1.00 92.25 106 LYS A CA 1
ATOM 865 C C . LYS A 1 106 ? 6.399 15.193 -15.666 1.00 92.25 106 LYS A C 1
ATOM 867 O O . LYS A 1 106 ? 5.306 14.946 -15.156 1.00 92.25 106 LYS A O 1
ATOM 872 N N . THR A 1 107 ? 7.140 16.227 -15.276 1.00 88.75 107 THR A N 1
ATOM 873 C CA . THR A 1 107 ? 6.662 17.215 -14.303 1.00 88.75 107 THR A CA 1
ATOM 874 C C . THR A 1 107 ? 5.292 17.750 -14.723 1.00 88.75 107 THR A C 1
ATOM 876 O O . THR A 1 107 ? 5.078 18.066 -15.891 1.00 88.75 107 THR A O 1
ATOM 879 N N . HIS A 1 108 ? 4.376 17.855 -13.758 1.00 87.25 108 HIS A N 1
ATOM 880 C CA . HIS A 1 108 ? 2.981 18.278 -13.940 1.00 87.25 108 HIS A CA 1
ATOM 881 C C . HIS A 1 108 ? 2.071 17.301 -14.704 1.00 87.25 108 HIS A C 1
ATOM 883 O O . HIS A 1 108 ? 0.871 17.564 -14.814 1.00 87.25 108 HIS A O 1
ATOM 889 N N . GLU A 1 109 ? 2.575 16.157 -15.174 1.00 91.19 109 GLU A N 1
ATOM 890 C CA . GLU A 1 109 ? 1.703 15.090 -15.659 1.00 91.19 109 GLU A CA 1
ATOM 891 C C . GLU A 1 109 ? 1.015 14.380 -14.490 1.00 91.19 109 GLU A C 1
ATOM 893 O O . GLU A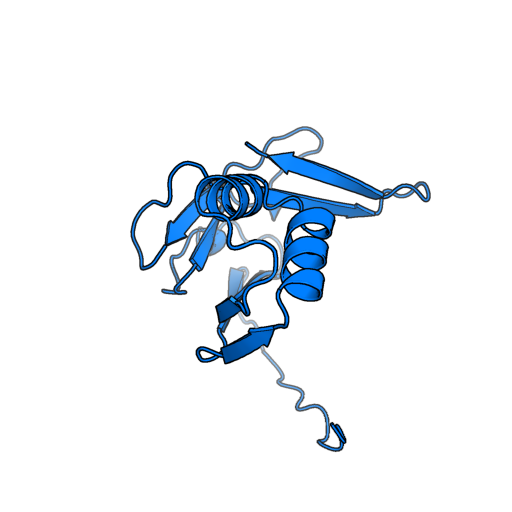 1 109 ? 1.571 14.191 -13.407 1.00 91.19 109 GLU A O 1
ATOM 898 N N . LYS A 1 110 ? -0.237 13.982 -14.714 1.00 90.75 110 LYS A N 1
ATOM 899 C CA . LYS A 1 110 ? -1.035 13.280 -13.709 1.00 90.75 110 LYS A CA 1
ATOM 900 C C . LYS A 1 110 ? -0.808 11.782 -13.835 1.00 90.75 110 LYS A C 1
ATOM 902 O O . LYS A 1 110 ? -0.816 11.256 -14.946 1.00 90.75 110 LYS A O 1
ATOM 907 N N . LEU A 1 111 ? -0.705 11.093 -12.700 1.00 91.88 111 LEU A N 1
ATOM 908 C CA . LEU A 1 111 ? -0.789 9.637 -12.634 1.00 91.88 111 LEU A CA 1
ATOM 909 C C . LEU A 1 111 ? -2.228 9.215 -12.342 1.00 91.88 111 LEU A C 1
ATOM 911 O O . LEU A 1 111 ? -2.781 9.564 -11.303 1.00 91.88 111 LEU A O 1
ATOM 915 N N . GLN A 1 112 ? -2.828 8.445 -13.243 1.00 92.94 112 GLN A N 1
ATOM 916 C CA . GLN A 1 112 ? -4.106 7.798 -12.987 1.00 92.94 112 GLN A CA 1
ATOM 917 C C . GLN A 1 112 ? -3.849 6.421 -12.390 1.00 92.94 112 GLN A C 1
ATOM 919 O O . GLN A 1 112 ? -2.971 5.681 -12.841 1.00 92.94 112 GLN A O 1
ATOM 924 N N . VAL A 1 113 ? -4.642 6.069 -11.384 1.00 94.19 113 VAL A N 1
ATOM 925 C CA . VAL A 1 113 ? -4.586 4.760 -10.743 1.00 94.19 113 VAL A CA 1
ATOM 926 C C . VAL A 1 113 ? -5.977 4.149 -10.664 1.00 94.19 113 VAL A C 1
ATOM 928 O O . VAL A 1 113 ? -6.982 4.846 -10.538 1.00 94.19 113 VAL A O 1
ATOM 931 N N . LYS A 1 114 ? -6.029 2.822 -10.712 1.00 93.44 114 LYS A N 1
ATOM 932 C CA . LYS A 1 114 ? -7.198 2.017 -10.376 1.00 93.44 114 LYS A CA 1
ATOM 933 C C . LYS A 1 114 ? -6.952 1.343 -9.036 1.00 93.44 114 LYS A C 1
ATOM 935 O O . LYS A 1 114 ? -5.897 0.746 -8.840 1.00 93.44 114 LYS A O 1
ATOM 940 N N . ILE A 1 115 ? -7.943 1.387 -8.152 1.00 95.00 115 ILE A N 1
ATOM 941 C CA . ILE A 1 115 ? -7.906 0.675 -6.874 1.00 95.00 115 ILE A CA 1
ATOM 942 C C . ILE A 1 115 ? -8.811 -0.553 -6.970 1.00 95.00 115 ILE A C 1
ATOM 944 O O . ILE A 1 115 ? -9.969 -0.464 -7.392 1.00 95.00 115 ILE A O 1
ATOM 948 N N . LEU A 1 116 ? -8.266 -1.711 -6.605 1.00 95.88 116 LEU A N 1
ATOM 949 C CA . LEU A 1 116 ? -8.995 -2.967 -6.499 1.00 95.88 116 LEU A CA 1
ATOM 950 C C . LEU A 1 116 ? -9.058 -3.422 -5.045 1.00 95.88 116 LEU A C 1
ATOM 952 O O . LEU A 1 116 ? -8.042 -3.435 -4.358 1.00 95.88 116 LEU A O 1
ATOM 956 N N . PHE A 1 117 ? -10.229 -3.884 -4.617 1.00 95.00 117 PHE A N 1
ATOM 957 C CA . PHE A 1 117 ? -10.402 -4.683 -3.413 1.00 95.00 117 PHE A CA 1
ATOM 958 C C . PHE A 1 117 ? -10.858 -6.089 -3.800 1.00 95.00 117 PHE A C 1
ATOM 960 O O . PHE A 1 117 ? -11.892 -6.265 -4.448 1.00 95.00 117 PHE A O 1
ATOM 967 N N . LYS A 1 118 ? -10.064 -7.100 -3.439 1.00 95.12 118 LYS A N 1
ATOM 968 C CA . LYS A 1 118 ? -10.276 -8.516 -3.778 1.00 95.12 118 LYS A CA 1
ATOM 969 C C . LYS A 1 118 ? -10.540 -8.714 -5.278 1.00 95.12 118 LYS A C 1
ATOM 971 O O . LYS A 1 118 ? -11.495 -9.377 -5.678 1.00 95.12 118 LYS A O 1
ATOM 976 N N . GLY A 1 119 ? -9.721 -8.064 -6.108 1.00 96.38 119 GLY A N 1
ATOM 977 C CA . GLY A 1 119 ? -9.813 -8.108 -7.572 1.00 96.38 119 GLY A CA 1
ATOM 978 C C . GLY A 1 119 ? -10.968 -7.307 -8.189 1.00 96.38 119 GLY A C 1
ATOM 979 O O . GLY A 1 119 ? -11.062 -7.231 -9.413 1.00 96.38 119 GLY A O 1
ATOM 980 N N . LYS A 1 120 ? -11.833 -6.677 -7.385 1.00 96.25 120 LYS A N 1
ATOM 981 C CA . LYS A 1 120 ? -12.972 -5.878 -7.860 1.00 96.25 120 LYS A CA 1
ATOM 982 C C . LYS A 1 120 ? -12.692 -4.383 -7.700 1.00 96.25 120 LYS A C 1
ATOM 984 O O . LYS A 1 120 ? -12.021 -4.015 -6.742 1.00 96.25 120 LYS A O 1
ATOM 989 N N . PRO A 1 121 ? -13.177 -3.509 -8.601 1.00 94.88 121 PRO A N 1
ATOM 990 C CA . PRO A 1 121 ? -13.032 -2.064 -8.434 1.00 94.88 121 PRO A CA 1
ATOM 991 C C . PRO A 1 121 ? -13.554 -1.597 -7.071 1.00 94.88 121 PRO A C 1
ATOM 993 O O . PRO A 1 121 ? -14.660 -1.975 -6.684 1.00 94.88 121 PRO A O 1
ATOM 996 N N . LEU A 1 122 ? -12.766 -0.785 -6.364 1.00 92.00 122 LEU A N 1
ATOM 997 C CA . LEU A 1 122 ? -13.157 -0.174 -5.094 1.00 92.00 122 LEU A CA 1
ATOM 998 C C . LEU A 1 122 ? -13.517 1.304 -5.326 1.00 92.00 122 LEU A C 1
ATOM 1000 O O . LEU A 1 122 ? -12.612 2.132 -5.434 1.00 92.00 122 LEU A O 1
ATOM 1004 N N . PRO A 1 123 ? -14.810 1.653 -5.457 1.00 81.94 123 PRO A N 1
ATOM 1005 C CA . PRO A 1 123 ? -15.223 3.043 -5.621 1.00 81.94 123 PRO A CA 1
ATOM 1006 C C . PRO A 1 123 ? -15.134 3.806 -4.291 1.00 81.94 123 PRO A C 1
ATOM 1008 O O . PRO A 1 123 ? -15.380 3.225 -3.236 1.00 81.94 123 PRO A O 1
ATOM 1011 N N . LYS A 1 124 ? -14.891 5.123 -4.359 1.00 74.19 124 LYS A N 1
ATOM 1012 C CA . LYS A 1 124 ? -14.923 6.054 -3.211 1.00 74.19 124 LYS A CA 1
ATOM 1013 C C . LYS A 1 124 ? -13.911 5.703 -2.111 1.00 74.19 124 LYS A C 1
ATOM 1015 O O . LYS A 1 124 ? -14.291 5.464 -0.966 1.00 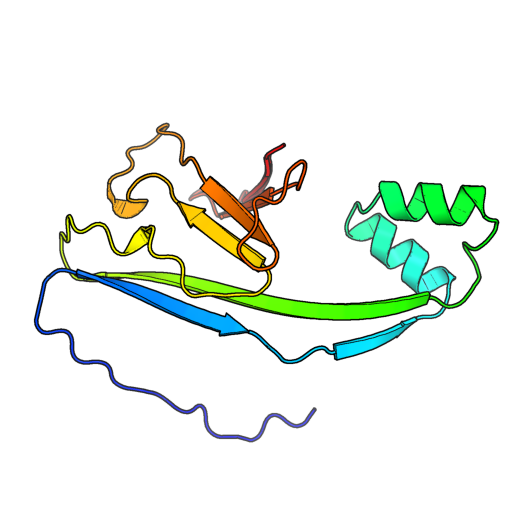74.19 124 LYS A O 1
ATOM 1020 N N . TYR A 1 125 ? -12.629 5.668 -2.466 1.00 77.12 125 TYR A N 1
ATOM 1021 C CA . TYR A 1 125 ? -11.543 5.458 -1.513 1.00 77.12 125 TYR A CA 1
ATOM 1022 C C . TYR A 1 125 ? -10.565 6.626 -1.575 1.00 77.12 125 TYR A C 1
ATOM 1024 O O . TYR A 1 125 ? -10.022 6.902 -2.640 1.00 77.12 125 TYR A O 1
ATOM 1032 N N . SER A 1 126 ? -10.317 7.276 -0.439 1.00 75.50 126 SER A N 1
ATOM 1033 C CA . SER A 1 126 ? -9.354 8.372 -0.370 1.00 75.50 126 SER A CA 1
ATOM 1034 C C . SER A 1 126 ? -7.933 7.830 -0.469 1.00 75.50 126 SER A C 1
ATOM 1036 O O . SER A 1 126 ? -7.520 6.990 0.335 1.00 75.50 126 SER A O 1
ATOM 1038 N N . LEU A 1 127 ? -7.170 8.319 -1.442 1.00 80.69 127 LEU A N 1
ATOM 1039 C CA . LEU A 1 127 ? -5.753 8.005 -1.573 1.00 80.69 127 LEU A CA 1
ATOM 1040 C C . LEU A 1 127 ? -4.926 9.144 -0.981 1.00 80.69 127 LEU A C 1
ATOM 1042 O O . LEU A 1 127 ? -5.166 10.307 -1.288 1.00 80.69 127 LEU A O 1
ATOM 1046 N N . ARG A 1 128 ? -3.931 8.811 -0.157 1.00 80.56 128 ARG A N 1
ATOM 1047 C CA . ARG A 1 128 ? -2.944 9.777 0.335 1.00 80.56 128 ARG A CA 1
ATOM 1048 C C . ARG A 1 128 ? -1.634 9.603 -0.405 1.00 80.56 128 ARG A C 1
ATOM 1050 O O . ARG A 1 128 ? -1.127 8.486 -0.509 1.00 80.56 128 ARG A O 1
ATOM 1057 N N . THR A 1 129 ? -1.081 10.707 -0.883 1.00 81.19 129 THR A N 1
ATOM 1058 C CA . THR A 1 129 ? 0.287 10.768 -1.401 1.00 81.19 129 THR A CA 1
ATOM 1059 C C . THR A 1 129 ? 1.154 11.571 -0.439 1.00 81.19 129 THR A C 1
ATOM 1061 O O . THR A 1 129 ? 0.669 12.447 0.274 1.00 81.19 129 THR A O 1
ATOM 1064 N N . TRP A 1 130 ? 2.441 11.243 -0.390 1.00 81.62 130 TRP A N 1
ATOM 1065 C CA . TRP A 1 130 ? 3.439 12.008 0.345 1.00 81.62 130 TRP A CA 1
ATOM 1066 C C . TRP A 1 130 ? 4.712 12.057 -0.486 1.00 81.62 130 TRP A C 1
ATOM 1068 O O . TRP A 1 130 ? 5.143 11.040 -1.036 1.00 81.62 130 TRP A O 1
ATOM 1078 N N . TYR A 1 131 ? 5.320 13.232 -0.556 1.00 80.62 131 TYR A N 1
ATOM 1079 C CA . TYR A 1 131 ? 6.658 13.410 -1.095 1.00 80.62 131 TYR A CA 1
ATOM 1080 C C . TYR A 1 131 ? 7.385 14.490 -0.294 1.00 80.62 131 TYR A C 1
ATOM 1082 O O . TYR A 1 131 ? 6.768 15.393 0.274 1.00 80.62 131 TYR A O 1
ATOM 1090 N N . LYS A 1 132 ? 8.713 14.394 -0.248 1.00 76.25 132 LYS A N 1
ATOM 1091 C CA . LYS A 1 132 ? 9.577 15.438 0.302 1.00 76.25 132 LYS A CA 1
ATOM 1092 C C . LYS A 1 132 ? 10.052 16.317 -0.850 1.00 76.25 132 LYS A C 1
ATOM 1094 O O . LYS A 1 132 ? 10.739 15.814 -1.740 1.00 76.25 132 LYS A O 1
ATOM 1099 N N . ALA A 1 133 ? 9.676 17.594 -0.858 1.00 72.31 133 ALA A N 1
ATOM 1100 C CA . ALA A 1 133 ? 10.220 18.538 -1.826 1.00 72.31 133 ALA A CA 1
ATOM 1101 C C . ALA A 1 133 ? 11.717 18.794 -1.544 1.00 72.31 133 ALA A C 1
ATOM 1103 O O . ALA A 1 133 ? 12.235 18.475 -0.472 1.00 72.31 133 ALA A O 1
ATOM 1104 N N . GLN A 1 134 ? 12.445 19.340 -2.524 1.00 62.88 134 GLN A N 1
ATOM 1105 C CA . GLN A 1 134 ? 13.845 19.747 -2.316 1.00 62.88 134 GLN A CA 1
ATOM 1106 C C . GLN A 1 134 ? 13.968 20.916 -1.321 1.00 62.88 134 GLN A C 1
ATOM 1108 O O . GLN A 1 134 ? 15.001 21.069 -0.676 1.00 62.88 134 GLN A O 1
ATOM 1113 N N . THR A 1 135 ? 12.901 21.696 -1.143 1.00 50.91 135 THR A N 1
ATOM 1114 C CA . THR A 1 135 ? 12.683 22.564 0.017 1.00 50.91 135 THR A CA 1
ATOM 1115 C C . THR A 1 135 ? 12.037 21.744 1.135 1.00 50.91 135 THR A C 1
ATOM 1117 O O . THR A 1 135 ? 11.279 20.824 0.866 1.00 50.91 135 THR A O 1
ATOM 1120 N N . SER A 1 136 ? 12.349 22.024 2.399 1.00 46.06 136 SER A N 1
ATOM 1121 C CA . SER A 1 136 ? 12.023 21.211 3.590 1.00 46.06 136 SER A CA 1
ATOM 1122 C C . SER A 1 136 ? 10.529 20.989 3.911 1.00 46.06 136 SER A C 1
ATOM 1124 O O . SER A 1 136 ? 10.199 20.587 5.023 1.00 46.06 136 SER A O 1
ATOM 1126 N N . GLU A 1 137 ? 9.627 21.210 2.961 1.00 42.91 137 GLU A N 1
ATOM 1127 C CA . GLU A 1 137 ? 8.190 21.005 3.089 1.00 42.91 137 GLU A CA 1
ATOM 1128 C C . GLU A 1 137 ? 7.774 19.669 2.459 1.00 42.91 137 GLU A C 1
ATOM 1130 O O . GLU A 1 137 ? 8.182 19.299 1.354 1.00 42.91 137 GLU A O 1
ATOM 1135 N N . SER A 1 138 ? 6.959 18.916 3.193 1.00 46.94 138 SER A N 1
ATOM 1136 C CA . SER A 1 138 ? 6.295 17.720 2.689 1.00 46.94 138 SER A CA 1
ATOM 1137 C C . SER A 1 138 ? 4.805 17.980 2.556 1.00 46.94 138 SER A C 1
ATOM 1139 O O . SER A 1 138 ? 4.174 18.391 3.530 1.00 46.94 138 SER A O 1
ATOM 1141 N N . THR A 1 139 ? 4.240 17.687 1.390 1.00 52.81 139 THR A N 1
ATOM 1142 C CA . THR A 1 139 ? 2.811 17.873 1.126 1.00 52.81 139 THR A CA 1
ATOM 1143 C C . THR A 1 139 ? 2.104 16.523 1.191 1.00 52.81 139 THR A C 1
ATOM 1145 O O . THR A 1 139 ? 2.535 15.561 0.552 1.00 52.81 139 THR A O 1
ATOM 1148 N N . ILE A 1 140 ? 1.029 16.448 1.981 1.00 57.28 140 ILE A N 1
ATOM 1149 C CA . ILE A 1 140 ? 0.077 15.335 1.949 1.00 57.28 140 ILE A CA 1
ATOM 1150 C C . ILE A 1 140 ? -1.127 15.797 1.140 1.00 57.28 140 ILE A C 1
ATOM 1152 O O . ILE A 1 140 ? -1.800 16.749 1.534 1.00 57.28 140 ILE A O 1
ATOM 1156 N N . GLU A 1 141 ? -1.421 15.113 0.040 1.00 59.91 141 GLU A N 1
ATOM 1157 C CA . GLU A 1 141 ? -2.634 15.362 -0.736 1.00 59.91 141 GLU A CA 1
ATOM 1158 C C . GLU A 1 141 ? -3.601 14.188 -0.570 1.00 59.91 141 GLU A C 1
ATOM 1160 O O . GLU A 1 141 ? -3.228 13.026 -0.750 1.00 59.91 141 GLU A O 1
ATOM 1165 N N . ASN A 1 142 ? -4.853 14.494 -0.217 1.00 52.00 142 ASN A N 1
ATOM 1166 C CA . ASN A 1 142 ? -5.955 13.542 -0.313 1.00 52.00 142 ASN A CA 1
ATOM 1167 C C . ASN A 1 142 ? -6.500 13.608 -1.743 1.00 52.00 142 ASN A C 1
ATOM 1169 O O . ASN A 1 142 ? -7.128 14.595 -2.126 1.00 52.00 142 ASN A O 1
ATOM 1173 N N . ILE A 1 143 ? -6.269 12.563 -2.526 1.00 56.47 143 ILE A N 1
ATOM 1174 C CA . ILE A 1 143 ? -6.868 12.399 -3.846 1.00 56.47 143 ILE A CA 1
ATOM 1175 C C . ILE A 1 143 ? -8.216 11.695 -3.635 1.00 56.47 143 ILE A C 1
ATOM 1177 O O . ILE A 1 143 ? -8.263 10.609 -3.048 1.00 56.47 143 ILE A O 1
ATOM 1181 N N . LEU A 1 144 ? -9.287 12.392 -4.035 1.00 44.88 144 LEU A N 1
ATOM 1182 C CA . LEU A 1 144 ? -10.703 12.019 -3.885 1.00 44.88 144 LEU A CA 1
ATOM 1183 C C . LEU A 1 144 ? -11.033 10.617 -4.416 1.00 44.88 144 LEU A C 1
ATOM 1185 O O . LEU A 1 144 ? -10.611 10.307 -5.553 1.00 44.88 144 LEU A O 1
#

Sequence (144 aa):
MKISESVKVYELKFTAEEVIAFYFHSQNAFIELEGDKFTQYLTEDGIQNMLQLRQARKEENKKACELYQRCAKTLVQVSNATDQKYKKVVGLPLEIIPLQNPYQLKTHEKLQVKILFKGKPLPKYSLRTWYKAQTSESTIENIL

Radius of gyration: 19.44 Å; chains: 1; bounding box: 45×35×47 Å